Protein AF-A0A2M9T4B7-F1 (afdb_monomer)

Mean predicted aligned error: 17.15 Å

Structure (mmCIF, N/CA/C/O backbone):
data_AF-A0A2M9T4B7-F1
#
_entry.id   AF-A0A2M9T4B7-F1
#
loop_
_atom_site.group_PDB
_atom_site.id
_atom_site.type_symbol
_atom_site.label_atom_id
_atom_site.label_alt_id
_atom_site.label_comp_id
_atom_site.label_asym_id
_atom_site.label_entity_id
_atom_site.label_seq_id
_atom_site.pdbx_PDB_ins_code
_atom_site.Cartn_x
_atom_site.Cartn_y
_atom_site.Cartn_z
_atom_site.occupancy
_atom_site.B_iso_or_equiv
_atom_site.auth_seq_id
_atom_site.auth_comp_id
_atom_site.auth_asym_id
_atom_site.auth_atom_id
_atom_site.pdbx_PDB_model_num
ATOM 1 N N . MET A 1 1 ? 31.496 -36.437 19.139 1.00 42.75 1 MET A N 1
ATOM 2 C CA . MET A 1 1 ? 32.461 -36.509 20.258 1.00 42.75 1 MET A CA 1
ATOM 3 C C . MET A 1 1 ? 33.735 -35.813 19.810 1.00 42.75 1 MET A C 1
ATOM 5 O O . MET A 1 1 ? 34.271 -36.251 18.812 1.00 42.75 1 MET A O 1
ATOM 9 N N . GLY A 1 2 ? 34.291 -34.753 20.374 1.00 41.69 2 GLY A N 1
ATOM 10 C CA . GLY A 1 2 ? 34.028 -33.867 21.505 1.00 41.69 2 GLY A CA 1
ATOM 11 C C . GLY A 1 2 ? 35.284 -32.980 21.566 1.00 41.69 2 GLY A C 1
ATOM 12 O O . GLY A 1 2 ? 36.385 -33.509 21.431 1.00 41.69 2 GLY A O 1
ATOM 13 N N . CYS A 1 3 ? 35.155 -31.656 21.658 1.00 40.53 3 CYS A N 1
ATOM 14 C CA . CYS A 1 3 ? 36.323 -30.777 21.751 1.00 40.53 3 CYS A CA 1
ATOM 15 C C . CYS A 1 3 ? 36.899 -30.864 23.168 1.00 40.53 3 CYS A C 1
ATOM 17 O O . CYS A 1 3 ? 36.216 -30.508 24.126 1.00 40.53 3 CYS A O 1
ATOM 19 N N . PHE A 1 4 ? 38.144 -31.322 23.299 1.00 41.19 4 PHE A N 1
ATOM 20 C CA . PHE A 1 4 ? 38.907 -31.177 24.535 1.00 41.19 4 PHE A CA 1
ATOM 21 C C . PHE A 1 4 ? 39.581 -29.804 24.546 1.00 41.19 4 PHE A C 1
ATOM 23 O O . PHE A 1 4 ? 40.392 -29.499 23.675 1.00 41.19 4 PHE A O 1
ATOM 30 N N . PHE A 1 5 ? 39.248 -28.986 25.543 1.00 43.19 5 PHE A N 1
ATOM 31 C CA . PHE A 1 5 ? 40.040 -27.823 25.927 1.00 43.19 5 PHE A CA 1
ATOM 32 C C . PHE A 1 5 ? 41.025 -28.268 27.008 1.00 43.19 5 PHE A C 1
ATOM 34 O O . PHE A 1 5 ? 40.597 -28.672 28.087 1.00 43.19 5 PHE A O 1
ATOM 41 N N . TYR A 1 6 ? 42.325 -28.158 26.742 1.00 36.09 6 TYR A N 1
ATOM 42 C CA . TYR A 1 6 ? 43.322 -28.093 27.809 1.00 36.09 6 TYR A CA 1
ATOM 43 C C . TYR A 1 6 ? 43.981 -26.711 27.800 1.00 36.09 6 TYR A C 1
ATOM 45 O O . TYR A 1 6 ? 44.382 -26.241 26.734 1.00 36.09 6 TYR A O 1
ATOM 53 N N . PRO A 1 7 ? 44.079 -26.043 28.962 1.00 45.78 7 PRO A N 1
ATOM 54 C CA . PRO A 1 7 ? 44.714 -24.744 29.069 1.00 45.78 7 PRO A CA 1
ATOM 55 C C . PRO A 1 7 ? 46.228 -24.943 29.126 1.00 45.78 7 PRO A C 1
ATOM 57 O O . PRO 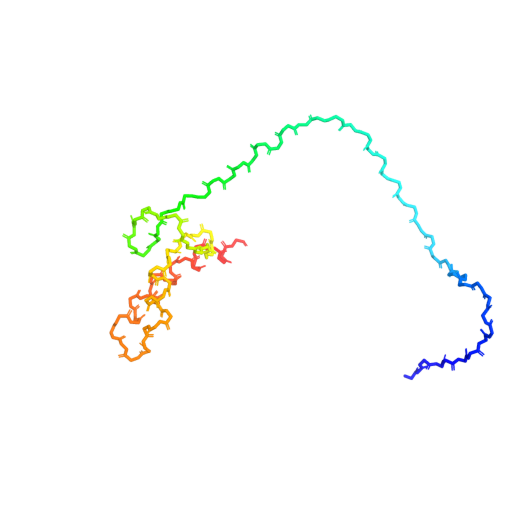A 1 7 ? 46.743 -25.594 30.033 1.00 45.78 7 PRO A O 1
ATOM 60 N N . LEU A 1 8 ? 46.949 -24.359 28.175 1.00 45.59 8 LEU A N 1
ATOM 61 C CA . LEU A 1 8 ? 48.387 -24.157 28.287 1.00 45.59 8 LEU A CA 1
ATOM 62 C C . LEU A 1 8 ? 48.662 -22.654 28.243 1.00 45.59 8 LEU A C 1
ATOM 64 O O . LEU A 1 8 ? 48.348 -21.965 27.278 1.00 45.59 8 LEU A O 1
ATOM 68 N N . SER A 1 9 ? 49.152 -22.193 29.394 1.00 40.94 9 SER A N 1
ATOM 69 C CA . SER A 1 9 ? 49.853 -20.949 29.715 1.00 40.94 9 SER A CA 1
ATOM 70 C C . SER A 1 9 ? 50.139 -19.992 28.551 1.00 40.94 9 SER A C 1
ATOM 72 O O . SER A 1 9 ? 50.830 -20.336 27.597 1.00 40.94 9 SER A O 1
ATOM 74 N N . SER A 1 10 ? 49.645 -18.763 28.717 1.00 52.50 10 SER A N 1
ATOM 75 C CA . SER A 1 10 ? 49.639 -17.627 27.794 1.00 52.50 10 SER A CA 1
ATOM 76 C C . SER A 1 10 ? 50.979 -17.290 27.128 1.00 52.50 10 SER A C 1
ATOM 78 O O . SER A 1 10 ? 51.699 -16.399 27.574 1.00 52.50 10 SER A O 1
ATOM 80 N N . THR A 1 11 ? 51.258 -17.918 25.992 1.00 39.22 11 THR A N 1
ATOM 81 C CA . THR A 1 11 ? 52.215 -17.442 24.984 1.00 39.22 11 THR A CA 1
ATOM 82 C C . THR A 1 11 ? 51.665 -17.745 23.594 1.00 39.22 11 THR A C 1
ATOM 84 O O . THR A 1 11 ? 51.308 -18.885 23.334 1.00 39.22 11 THR A O 1
ATOM 87 N N . SER A 1 12 ? 51.609 -16.711 22.745 1.00 40.50 12 SER A N 1
ATOM 88 C CA . SER A 1 12 ? 51.370 -16.717 21.290 1.00 40.50 12 SER A CA 1
ATOM 89 C C . SER A 1 12 ? 50.239 -17.592 20.733 1.00 40.50 12 SER A C 1
ATOM 91 O O . SER A 1 12 ? 50.316 -18.813 20.683 1.00 40.50 12 SER A O 1
ATOM 93 N N . ILE A 1 13 ? 49.223 -16.944 20.156 1.00 44.78 13 ILE A N 1
ATOM 94 C CA . ILE A 1 13 ? 48.289 -17.605 19.238 1.00 44.78 13 ILE A CA 1
ATOM 95 C C . ILE A 1 13 ? 49.000 -17.755 17.884 1.00 44.78 13 ILE A C 1
ATOM 97 O O . ILE A 1 13 ? 48.923 -16.873 17.031 1.00 44.78 13 ILE A O 1
ATOM 101 N N . GLU A 1 14 ? 49.713 -18.861 17.690 1.00 42.19 14 GLU A N 1
ATOM 102 C CA . GLU A 1 14 ? 50.143 -19.305 16.362 1.00 42.19 14 GLU A CA 1
ATOM 103 C C . GLU A 1 14 ? 49.018 -20.133 15.720 1.00 42.19 14 GLU A C 1
ATOM 105 O O . GLU A 1 14 ? 48.790 -21.293 16.059 1.00 42.19 14 GLU A O 1
ATOM 110 N N . CYS A 1 15 ? 48.289 -19.533 14.776 1.00 40.25 15 CYS A N 1
ATOM 111 C CA . CYS A 1 15 ? 47.417 -20.274 13.865 1.00 40.25 15 CYS A CA 1
ATOM 112 C C . CYS A 1 15 ? 48.275 -20.948 12.783 1.00 40.25 15 CYS A C 1
ATOM 114 O O . CYS A 1 15 ? 48.713 -20.296 11.834 1.00 40.25 15 CYS A O 1
ATOM 116 N N . TYR A 1 16 ? 48.491 -22.260 12.897 1.00 46.25 16 TYR A N 1
ATOM 117 C CA . TYR A 1 16 ? 49.150 -23.055 11.859 1.00 46.25 16 TYR A CA 1
ATOM 118 C C . TYR A 1 16 ? 48.169 -23.461 10.735 1.00 46.25 16 TYR A C 1
ATOM 120 O O . TYR A 1 16 ? 47.432 -24.435 10.840 1.00 46.25 16 TYR A O 1
ATOM 128 N N . GLN A 1 17 ? 48.220 -22.643 9.674 1.00 48.00 17 GLN A N 1
ATOM 129 C CA . GLN A 1 17 ? 48.119 -22.879 8.217 1.00 48.00 17 GLN A CA 1
ATOM 130 C C . GLN A 1 17 ? 46.928 -23.616 7.558 1.00 48.00 17 GLN A C 1
ATOM 132 O O . GLN A 1 17 ? 46.663 -24.788 7.797 1.00 48.00 17 GLN A O 1
ATOM 137 N N . CYS A 1 18 ? 46.412 -23.004 6.478 1.00 46.28 18 CYS A N 1
ATOM 138 C CA . CYS A 1 18 ? 46.233 -23.700 5.193 1.00 46.28 18 CYS A CA 1
ATOM 139 C C . CYS A 1 18 ? 46.382 -22.709 4.022 1.00 46.28 18 CYS A C 1
ATOM 141 O O . CYS A 1 18 ? 45.600 -21.772 3.879 1.00 46.28 18 CYS A O 1
ATOM 143 N N . GLY A 1 19 ? 47.423 -22.886 3.205 1.00 49.38 19 GLY A N 1
ATOM 144 C CA . GLY A 1 19 ? 47.709 -22.028 2.060 1.00 49.38 19 GLY A CA 1
ATOM 145 C C . GLY A 1 19 ? 46.768 -22.253 0.874 1.00 49.38 19 GLY A C 1
ATOM 146 O O . GLY A 1 19 ? 46.510 -23.393 0.491 1.00 49.38 19 GLY A O 1
ATOM 147 N N . LYS A 1 20 ? 46.336 -21.154 0.241 1.00 43.16 20 LYS A N 1
ATOM 148 C CA . LYS A 1 20 ? 46.277 -20.998 -1.224 1.00 43.16 20 LYS A CA 1
ATOM 149 C C . LYS A 1 20 ? 46.028 -19.538 -1.611 1.00 43.16 20 LYS A C 1
ATOM 151 O O . LYS A 1 20 ? 45.092 -18.890 -1.166 1.00 43.16 20 LYS A O 1
ATOM 156 N N . HIS A 1 21 ? 46.932 -19.081 -2.461 1.00 39.22 21 HIS A N 1
ATOM 157 C CA . HIS A 1 21 ? 47.118 -17.762 -3.040 1.00 39.22 21 HIS A CA 1
ATOM 158 C C . HIS A 1 21 ? 45.933 -17.305 -3.908 1.00 39.22 21 HIS A C 1
ATOM 160 O O . HIS A 1 21 ? 45.502 -18.050 -4.793 1.00 39.22 21 HIS A O 1
ATOM 166 N N . ARG A 1 22 ? 45.482 -16.058 -3.734 1.00 34.06 22 ARG A N 1
ATOM 167 C CA . ARG A 1 22 ? 45.101 -15.193 -4.861 1.00 34.06 22 ARG A CA 1
ATOM 168 C C . ARG A 1 22 ? 45.139 -13.717 -4.450 1.00 34.06 22 ARG A C 1
ATOM 170 O O . ARG A 1 22 ? 44.232 -13.222 -3.793 1.00 34.06 22 ARG A O 1
ATOM 177 N N . GLU A 1 23 ? 46.226 -13.079 -4.862 1.00 34.78 23 GLU A N 1
ATOM 178 C CA . GLU A 1 23 ? 46.424 -11.640 -5.034 1.00 34.78 23 GLU A CA 1
ATOM 179 C C . GLU A 1 23 ? 45.296 -11.033 -5.894 1.00 34.78 23 GLU A C 1
ATOM 181 O O . GLU A 1 23 ? 44.930 -11.604 -6.928 1.00 34.78 23 GLU A O 1
ATOM 186 N N . TRP A 1 24 ? 44.769 -9.873 -5.507 1.00 43.94 24 TRP A N 1
ATOM 187 C CA . TRP A 1 24 ? 44.134 -8.952 -6.453 1.00 43.94 24 TRP A CA 1
ATOM 188 C C . TRP A 1 24 ? 44.489 -7.525 -6.037 1.00 43.94 24 TRP A C 1
ATOM 190 O O . TRP A 1 24 ? 43.833 -6.927 -5.186 1.00 43.94 24 TRP A O 1
ATOM 200 N N . GLU A 1 25 ? 45.569 -7.001 -6.610 1.00 44.31 25 GLU A N 1
ATOM 201 C CA . GLU A 1 25 ? 45.866 -5.572 -6.594 1.00 44.31 25 GLU A CA 1
ATOM 202 C C . GLU A 1 25 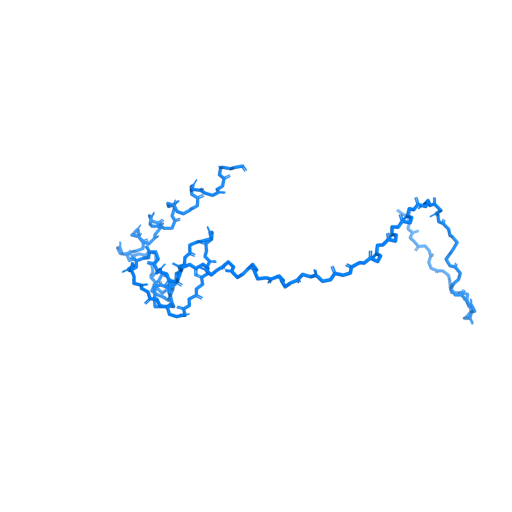? 44.979 -4.878 -7.630 1.00 44.31 25 GLU A C 1
ATOM 204 O O . GLU A 1 25 ? 45.020 -5.231 -8.807 1.00 44.31 25 GLU A O 1
ATOM 209 N N . VAL A 1 26 ? 44.211 -3.866 -7.216 1.00 48.50 26 VAL A N 1
ATOM 210 C CA . VAL A 1 26 ? 43.728 -2.822 -8.130 1.00 48.50 26 VAL A CA 1
ATOM 211 C C . VAL A 1 26 ? 43.870 -1.460 -7.455 1.00 48.50 26 VAL A C 1
ATOM 213 O O . VAL A 1 26 ? 43.043 -1.045 -6.644 1.00 48.50 26 VAL A O 1
ATOM 216 N N . GLU A 1 27 ? 44.932 -0.749 -7.834 1.00 47.88 27 GLU A N 1
ATOM 217 C CA . GLU A 1 27 ? 44.899 0.708 -7.974 1.00 47.88 27 GLU A CA 1
ATOM 218 C C . GLU A 1 27 ? 43.908 1.076 -9.084 1.00 47.88 27 GLU A C 1
ATOM 220 O O . GLU A 1 27 ? 43.928 0.413 -10.121 1.00 47.88 27 GLU A O 1
ATOM 225 N N . SER A 1 28 ? 43.103 2.140 -8.906 1.00 46.78 28 SER A N 1
ATOM 226 C CA . SER A 1 28 ? 42.762 3.132 -9.957 1.00 46.78 28 SER A CA 1
ATOM 227 C C . SER A 1 28 ? 41.535 4.012 -9.637 1.00 46.78 28 SER A C 1
ATOM 229 O O . SER A 1 28 ? 40.420 3.525 -9.493 1.00 46.78 28 SER A O 1
ATOM 231 N N . VAL A 1 29 ? 41.771 5.331 -9.609 1.00 54.22 29 VAL A N 1
ATOM 232 C CA . VAL A 1 29 ? 40.971 6.455 -10.158 1.00 54.22 29 VAL A CA 1
ATOM 233 C C . VAL A 1 29 ? 39.432 6.368 -10.286 1.00 54.22 29 VAL A C 1
ATOM 235 O O . VAL A 1 29 ? 38.879 5.676 -11.129 1.00 54.22 29 VAL A O 1
ATOM 238 N N . GLY A 1 30 ? 38.770 7.281 -9.561 1.00 54.56 30 GLY A N 1
ATOM 239 C CA . GLY A 1 30 ? 37.802 8.257 -10.090 1.00 54.56 30 GLY A CA 1
ATOM 240 C C . GLY A 1 30 ? 36.591 7.778 -10.902 1.00 54.56 30 GLY A C 1
ATOM 241 O O . GLY A 1 30 ? 36.656 7.683 -12.121 1.00 54.56 30 GLY A O 1
ATOM 242 N N . ALA A 1 31 ? 35.423 7.716 -10.254 1.00 56.25 31 ALA A N 1
ATOM 243 C CA . ALA A 1 31 ? 34.131 7.953 -10.906 1.00 56.25 31 ALA A CA 1
ATOM 244 C C . ALA A 1 31 ? 33.116 8.514 -9.889 1.00 56.25 31 ALA A C 1
ATOM 246 O O . ALA A 1 31 ? 33.011 7.976 -8.783 1.00 56.25 31 ALA A O 1
ATOM 247 N N . PRO A 1 32 ? 32.328 9.560 -10.212 1.00 51.28 32 PRO A N 1
ATOM 248 C CA . PRO A 1 32 ? 31.181 9.905 -9.394 1.00 51.28 32 PRO A CA 1
ATOM 249 C C . PRO A 1 32 ? 30.127 8.822 -9.629 1.00 51.28 32 PRO A C 1
ATOM 251 O O . PRO A 1 32 ? 29.517 8.746 -10.694 1.00 51.28 32 PRO A O 1
ATOM 254 N N . VAL A 1 33 ? 29.901 7.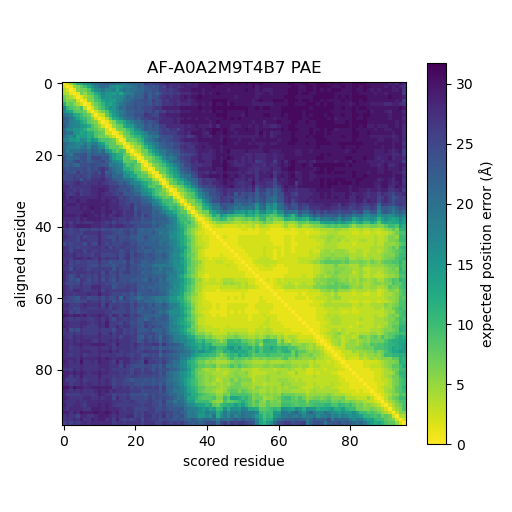970 -8.631 1.00 58.38 33 VAL A N 1
ATOM 255 C CA . VAL A 1 33 ? 28.761 7.047 -8.601 1.00 58.38 33 VAL A CA 1
ATOM 256 C C . VAL A 1 33 ? 27.455 7.842 -8.466 1.00 58.38 33 VAL A C 1
ATOM 258 O O . VAL A 1 33 ? 26.801 7.854 -7.426 1.00 58.38 33 VAL A O 1
ATOM 261 N N . ILE A 1 34 ? 27.040 8.534 -9.528 1.00 63.22 34 ILE A N 1
ATOM 262 C CA . ILE A 1 34 ? 25.691 9.098 -9.652 1.00 63.22 34 ILE A CA 1
ATOM 263 C C . ILE A 1 34 ? 24.810 8.012 -10.262 1.00 63.22 34 ILE A C 1
ATOM 265 O O . ILE A 1 34 ? 24.348 8.082 -11.393 1.00 63.22 34 ILE A O 1
ATOM 269 N N . GLY A 1 35 ? 24.580 6.977 -9.463 1.00 56.78 35 GLY A N 1
ATOM 270 C CA . GLY A 1 35 ? 23.498 6.024 -9.651 1.00 56.78 35 GLY A CA 1
ATOM 271 C C . GLY A 1 35 ? 22.393 6.309 -8.643 1.00 56.78 35 GLY A C 1
ATOM 272 O O . GLY A 1 35 ? 22.025 5.426 -7.873 1.00 56.78 35 GLY A O 1
ATOM 273 N N . LYS A 1 36 ? 21.880 7.548 -8.574 1.00 55.66 36 LYS A N 1
ATOM 274 C CA . LYS A 1 36 ? 20.668 7.822 -7.785 1.00 55.66 36 LYS A CA 1
ATOM 275 C C . LYS A 1 36 ? 19.491 7.175 -8.510 1.00 55.66 36 LYS A C 1
ATOM 277 O O . LYS A 1 36 ? 18.816 7.820 -9.303 1.00 55.66 36 LYS A O 1
ATOM 282 N N . ASN A 1 37 ? 19.246 5.900 -8.227 1.00 60.12 37 ASN A N 1
ATOM 283 C CA . ASN A 1 37 ? 18.019 5.210 -8.599 1.00 60.12 37 ASN A CA 1
ATOM 284 C C . ASN A 1 37 ? 16.879 5.816 -7.759 1.00 60.12 37 ASN A C 1
ATOM 286 O O . ASN A 1 37 ? 16.519 5.303 -6.695 1.00 60.12 37 ASN A O 1
ATOM 290 N N . ARG A 1 38 ? 16.411 7.007 -8.158 1.00 63.56 38 ARG A N 1
ATOM 291 C CA . ARG A 1 38 ? 15.334 7.734 -7.483 1.00 63.56 38 ARG A CA 1
ATOM 292 C C . ARG A 1 38 ? 14.038 6.998 -7.794 1.00 63.56 38 ARG A C 1
ATOM 294 O O . ARG A 1 38 ? 13.329 7.364 -8.722 1.00 63.56 38 ARG A O 1
ATOM 301 N N . ARG A 1 39 ? 13.764 5.939 -7.029 1.00 74.00 39 ARG A N 1
ATOM 302 C CA . ARG A 1 39 ? 12.495 5.215 -7.111 1.00 74.00 39 ARG A CA 1
ATOM 303 C C . ARG A 1 39 ? 11.365 6.221 -6.917 1.00 74.00 39 ARG A C 1
ATOM 305 O O . ARG A 1 39 ? 11.390 6.997 -5.957 1.00 74.00 39 ARG A O 1
ATOM 312 N N . GLU A 1 40 ? 10.424 6.228 -7.850 1.00 82.00 40 GLU A N 1
ATOM 313 C CA . GLU A 1 40 ? 9.265 7.111 -7.819 1.00 82.00 40 GLU A CA 1
ATOM 314 C C . GLU A 1 40 ? 8.494 6.883 -6.517 1.00 82.00 40 GLU A C 1
ATOM 316 O O . GLU A 1 40 ? 8.200 5.746 -6.140 1.00 82.00 40 GLU A O 1
ATOM 321 N N . LYS A 1 41 ? 8.204 7.965 -5.790 1.00 91.00 41 LYS A N 1
ATOM 322 C CA . LYS A 1 41 ? 7.468 7.897 -4.522 1.00 91.00 41 LYS A CA 1
ATOM 323 C C . LYS A 1 41 ? 5.965 8.073 -4.745 1.00 91.00 41 LYS A C 1
ATOM 325 O O . LYS A 1 41 ? 5.310 8.872 -4.078 1.00 91.00 41 LYS A O 1
ATOM 330 N N . VAL A 1 42 ? 5.431 7.328 -5.708 1.00 94.44 42 VAL A N 1
ATOM 331 C CA . VAL A 1 42 ? 3.996 7.275 -6.002 1.00 94.44 42 VAL A CA 1
ATOM 332 C C . VAL A 1 42 ? 3.407 6.079 -5.272 1.00 94.44 42 VAL A C 1
ATOM 334 O O . VAL A 1 42 ? 3.856 4.946 -5.450 1.00 94.44 42 VAL A O 1
ATOM 337 N N . CYS A 1 43 ? 2.445 6.324 -4.385 1.00 93.44 43 CYS A N 1
ATOM 338 C CA . CYS A 1 43 ? 1.836 5.267 -3.588 1.00 93.44 43 CYS A CA 1
ATOM 339 C C . CYS A 1 43 ? 1.026 4.334 -4.485 1.00 93.44 43 CYS A C 1
ATOM 341 O O . CYS A 1 43 ? 0.112 4.769 -5.166 1.00 93.44 43 CYS A O 1
ATOM 343 N N . LEU A 1 44 ? 1.271 3.034 -4.423 1.00 91.25 44 LEU A N 1
ATOM 344 C CA . LEU A 1 44 ? 0.536 2.049 -5.220 1.00 91.25 44 LEU A CA 1
ATOM 345 C C . LEU A 1 44 ? -0.966 1.930 -4.870 1.00 91.25 44 LEU A C 1
ATOM 347 O O . LEU A 1 44 ? -1.739 1.329 -5.623 1.00 91.25 44 LEU A O 1
ATOM 351 N N . VAL A 1 45 ? -1.363 2.376 -3.667 1.00 90.38 45 VAL A N 1
ATOM 352 C CA . VAL A 1 45 ? -2.728 2.184 -3.141 1.00 90.38 45 VAL A CA 1
ATOM 353 C C . VAL A 1 45 ? -3.591 3.363 -3.544 1.00 90.38 45 VAL A C 1
ATOM 355 O O . VAL A 1 45 ? -4.607 3.165 -4.200 1.00 90.38 45 VAL A O 1
ATOM 358 N N . CYS A 1 46 ? -3.178 4.568 -3.144 1.00 93.06 46 CYS A N 1
ATOM 359 C CA . CYS A 1 46 ? -3.911 5.801 -3.413 1.00 93.06 46 CYS A CA 1
ATOM 360 C C . CYS A 1 46 ? -3.432 6.541 -4.666 1.00 93.06 46 CYS A C 1
ATOM 362 O O . CYS A 1 46 ? -4.032 7.549 -5.014 1.00 93.06 46 CYS A O 1
ATOM 364 N N . GLU A 1 47 ? -2.362 6.071 -5.317 1.00 93.00 47 GLU A N 1
ATOM 365 C CA . GLU A 1 47 ? -1.826 6.617 -6.578 1.00 93.00 47 GLU A CA 1
ATOM 366 C C . GLU A 1 47 ? -1.379 8.087 -6.468 1.00 93.00 47 GLU A C 1
ATOM 368 O O . GLU A 1 47 ? -1.278 8.808 -7.453 1.00 93.00 47 GLU A O 1
ATOM 373 N N . GLN A 1 48 ? -1.049 8.527 -5.248 1.00 95.06 48 GLN A N 1
ATOM 374 C CA . GLN A 1 48 ? -0.559 9.876 -4.953 1.00 95.06 48 GLN A CA 1
ATOM 375 C C . GLN A 1 48 ? 0.949 9.891 -4.698 1.00 95.06 48 GLN A C 1
ATOM 377 O O . GLN A 1 48 ? 1.487 8.997 -4.035 1.00 95.06 48 GLN A O 1
ATOM 382 N N . GLU A 1 49 ? 1.619 10.955 -5.140 1.00 94.88 49 GLU A N 1
ATOM 383 C CA . GLU A 1 49 ? 2.990 11.263 -4.729 1.00 94.88 49 GLU A CA 1
ATOM 384 C C . GLU A 1 49 ? 3.044 11.595 -3.235 1.00 94.88 49 GLU A C 1
ATOM 386 O O . GLU A 1 49 ? 2.279 12.423 -2.733 1.00 94.88 49 GLU A O 1
ATOM 391 N N . LYS A 1 50 ? 3.940 10.931 -2.498 1.00 96.00 50 LYS A N 1
ATOM 392 C CA . LYS A 1 50 ? 4.150 11.179 -1.064 1.00 96.00 50 LYS A CA 1
ATOM 393 C C . LYS A 1 50 ? 5.628 11.111 -0.726 1.00 96.00 50 LYS A C 1
ATOM 395 O O . LYS A 1 50 ? 6.381 10.321 -1.277 1.00 96.00 50 LYS A O 1
ATOM 400 N N . GLU A 1 51 ? 6.063 11.890 0.255 1.00 92.00 51 GLU A N 1
ATOM 401 C CA . GLU A 1 51 ? 7.480 11.910 0.632 1.00 92.00 51 GLU A CA 1
ATOM 402 C C . GLU A 1 51 ? 7.888 10.741 1.536 1.00 92.00 51 GLU A C 1
ATOM 404 O O . GLU A 1 51 ? 9.046 10.305 1.503 1.00 92.00 51 GLU A O 1
ATOM 409 N N . LYS A 1 52 ? 6.940 10.248 2.342 1.00 94.44 52 LYS A N 1
ATOM 410 C CA . LYS A 1 52 ? 7.154 9.274 3.419 1.00 94.44 52 LYS A CA 1
ATOM 411 C C . LYS A 1 52 ? 6.367 7.992 3.170 1.00 94.44 52 LYS A C 1
ATOM 413 O O . LYS A 1 52 ? 5.194 8.029 2.797 1.00 94.44 52 LYS A O 1
ATOM 418 N N . GLY A 1 53 ? 7.016 6.862 3.416 1.00 94.31 53 GLY A N 1
ATOM 419 C CA . GLY A 1 53 ? 6.455 5.540 3.178 1.00 94.31 53 GLY A CA 1
ATOM 420 C C . GLY A 1 53 ? 7.528 4.459 3.164 1.00 94.31 53 GLY A C 1
ATOM 421 O O . GLY A 1 53 ? 8.688 4.723 3.487 1.00 94.31 53 GLY A O 1
ATOM 422 N N . ILE A 1 54 ? 7.136 3.256 2.758 1.00 92.69 54 ILE A N 1
ATOM 423 C CA . ILE A 1 54 ? 8.014 2.091 2.620 1.00 92.69 54 ILE A CA 1
ATOM 424 C C . ILE A 1 54 ? 8.031 1.602 1.170 1.00 92.69 54 ILE A C 1
ATOM 426 O O . ILE A 1 54 ? 7.071 1.799 0.427 1.00 92.69 54 ILE A O 1
ATOM 430 N N . PHE A 1 55 ? 9.119 0.945 0.766 1.00 90.19 55 PHE A N 1
ATOM 431 C CA . PHE A 1 55 ? 9.182 0.244 -0.515 1.00 90.19 55 PHE A CA 1
ATOM 432 C C . PHE A 1 55 ? 8.987 -1.257 -0.297 1.00 90.19 55 PHE A C 1
ATOM 434 O O . PHE A 1 55 ? 9.818 -1.892 0.348 1.00 90.19 55 PHE A O 1
ATOM 441 N N . LEU A 1 56 ? 7.934 -1.829 -0.881 1.00 85.56 56 LEU A N 1
ATOM 442 C CA . LEU A 1 56 ? 7.623 -3.257 -0.834 1.00 85.56 56 LEU A CA 1
ATOM 443 C C . LEU A 1 56 ? 7.692 -3.840 -2.248 1.00 85.56 56 LEU A C 1
ATOM 445 O O . LEU A 1 56 ? 7.047 -3.338 -3.164 1.00 85.56 56 LEU A O 1
ATOM 449 N N . PHE A 1 57 ? 8.526 -4.864 -2.455 1.00 86.69 57 PHE A N 1
ATOM 450 C CA . PHE A 1 57 ? 8.783 -5.457 -3.778 1.00 86.69 57 PHE A CA 1
ATOM 451 C C . PHE A 1 57 ? 9.110 -4.423 -4.875 1.00 86.69 57 PHE A C 1
ATOM 453 O O . PHE A 1 57 ? 8.874 -4.642 -6.053 1.00 86.69 57 PHE A O 1
ATOM 460 N N . GLY A 1 58 ? 9.748 -3.302 -4.533 1.00 84.88 58 GLY A N 1
ATOM 461 C CA . GLY A 1 58 ? 10.081 -2.239 -5.495 1.00 84.88 58 GLY A CA 1
ATOM 462 C C . GLY A 1 58 ? 8.943 -1.262 -5.808 1.00 84.88 58 GLY A C 1
ATOM 463 O O . GLY A 1 58 ? 9.193 -0.296 -6.516 1.00 84.88 58 GLY A O 1
ATOM 464 N N . HIS A 1 59 ? 7.757 -1.452 -5.233 1.00 88.38 59 HIS A N 1
ATOM 465 C CA . HIS A 1 59 ? 6.659 -0.487 -5.263 1.00 88.38 59 HIS A CA 1
ATOM 466 C C . HIS A 1 59 ? 6.666 0.366 -3.996 1.00 88.38 59 HIS A C 1
ATOM 468 O O . HIS A 1 59 ? 7.108 -0.094 -2.944 1.00 88.38 59 HIS A O 1
ATOM 474 N N . PHE A 1 60 ? 6.178 1.600 -4.079 1.00 93.25 60 PHE A N 1
ATOM 475 C CA . PHE A 1 60 ? 6.104 2.506 -2.937 1.00 93.25 60 PHE A CA 1
ATOM 476 C C . PHE A 1 60 ? 4.713 2.486 -2.292 1.00 93.25 60 PHE A C 1
ATOM 478 O O . PHE A 1 60 ? 3.692 2.506 -2.979 1.00 93.25 60 PHE A O 1
ATOM 485 N N . LEU A 1 61 ? 4.674 2.468 -0.962 1.00 93.81 61 LEU A N 1
ATOM 486 C CA . LEU A 1 61 ? 3.464 2.518 -0.147 1.00 93.81 61 LEU A CA 1
ATOM 487 C C . LEU A 1 61 ? 3.591 3.668 0.855 1.00 93.81 61 LEU A C 1
ATOM 489 O O . LEU A 1 61 ? 4.506 3.666 1.680 1.00 93.81 61 LEU A O 1
ATOM 493 N N . CYS A 1 62 ? 2.693 4.653 0.793 1.00 96.00 62 CYS A N 1
ATOM 494 C CA . CYS A 1 62 ? 2.744 5.789 1.712 1.00 96.00 62 CYS A CA 1
ATOM 495 C C . CYS A 1 62 ? 2.399 5.389 3.152 1.00 96.00 62 CYS A C 1
ATOM 497 O O . CYS A 1 62 ? 1.771 4.356 3.393 1.00 96.00 62 CYS A O 1
ATOM 499 N N . ILE A 1 63 ? 2.792 6.232 4.110 1.00 96.06 63 ILE A N 1
ATOM 500 C CA . ILE A 1 63 ? 2.573 5.971 5.539 1.00 96.06 63 ILE A CA 1
ATOM 501 C C . ILE A 1 63 ? 1.090 5.788 5.893 1.00 96.06 63 ILE A C 1
ATOM 503 O O . ILE A 1 63 ? 0.764 4.845 6.609 1.00 96.06 63 ILE A O 1
ATOM 507 N N . ASP A 1 64 ? 0.205 6.606 5.318 1.00 95.81 64 ASP A N 1
ATOM 508 C CA . ASP A 1 64 ? -1.235 6.560 5.596 1.00 95.81 64 ASP A CA 1
ATOM 509 C C . ASP A 1 64 ? -1.841 5.227 5.139 1.00 95.81 64 ASP A C 1
ATOM 511 O O . ASP A 1 64 ? -2.551 4.559 5.884 1.00 95.81 64 ASP A O 1
ATOM 515 N N . CYS A 1 65 ? -1.503 4.789 3.920 1.00 93.31 65 CYS A N 1
ATOM 516 C CA . CYS A 1 65 ? -1.986 3.519 3.378 1.00 93.31 65 CYS A CA 1
ATOM 517 C C . CYS A 1 65 ? -1.380 2.323 4.117 1.00 93.31 65 CYS A C 1
ATOM 519 O O . CYS A 1 65 ? -2.077 1.344 4.361 1.00 93.31 65 CYS A O 1
ATOM 521 N N . ASN A 1 66 ? -0.103 2.395 4.499 1.00 93.19 66 ASN A N 1
ATOM 522 C CA . ASN A 1 66 ? 0.522 1.365 5.323 1.00 93.19 66 ASN A CA 1
ATOM 523 C C . ASN A 1 66 ? -0.195 1.218 6.672 1.00 93.19 66 ASN A C 1
ATOM 525 O O . ASN A 1 66 ? -0.501 0.103 7.084 1.00 93.19 66 ASN A O 1
ATOM 529 N N . GLN A 1 67 ? -0.483 2.332 7.346 1.00 93.25 67 GLN A N 1
ATOM 530 C CA . GLN A 1 67 ? -1.213 2.320 8.613 1.00 93.25 67 GLN A CA 1
ATOM 531 C C . GLN A 1 67 ? -2.634 1.792 8.439 1.00 93.25 67 GLN A C 1
ATOM 533 O O . GLN A 1 67 ? -3.038 0.935 9.218 1.00 93.25 67 GLN A O 1
ATOM 538 N N . ALA A 1 68 ? -3.349 2.230 7.398 1.00 91.19 68 ALA A N 1
ATOM 539 C CA . ALA A 1 68 ? -4.685 1.729 7.093 1.00 91.19 68 ALA A CA 1
ATOM 540 C C . ALA A 1 68 ? -4.680 0.204 6.926 1.00 91.19 68 ALA A C 1
ATOM 542 O O . ALA A 1 68 ? -5.476 -0.475 7.562 1.00 91.19 68 ALA A O 1
ATOM 543 N N . ILE A 1 69 ? -3.730 -0.351 6.166 1.00 89.94 69 ILE A N 1
ATOM 544 C CA . ILE A 1 69 ? -3.600 -1.804 5.979 1.00 89.94 69 ILE A CA 1
ATOM 545 C C . ILE A 1 69 ? -3.344 -2.519 7.311 1.00 89.94 69 ILE A C 1
ATOM 547 O O . ILE A 1 69 ? -4.002 -3.512 7.598 1.00 89.94 69 ILE A O 1
ATOM 551 N N . VAL A 1 70 ? -2.409 -2.020 8.128 1.00 89.19 70 VAL A N 1
ATOM 552 C CA . VAL A 1 70 ? -2.047 -2.635 9.421 1.00 89.19 70 VAL A CA 1
ATOM 553 C C . VAL A 1 70 ? -3.195 -2.567 10.435 1.00 89.19 70 VAL A C 1
ATOM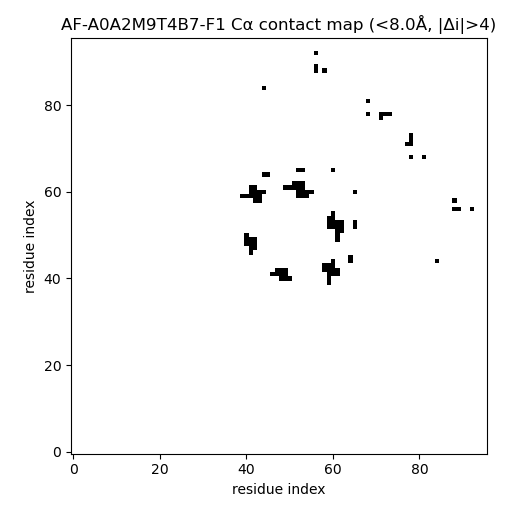 555 O O . VAL A 1 70 ? -3.331 -3.463 11.262 1.00 89.19 70 VAL A O 1
ATOM 558 N N . GLN A 1 71 ? -4.009 -1.514 10.382 1.00 90.06 71 GLN A N 1
ATOM 559 C CA . GLN A 1 71 ? -5.145 -1.307 11.283 1.00 90.06 71 GLN A CA 1
ATOM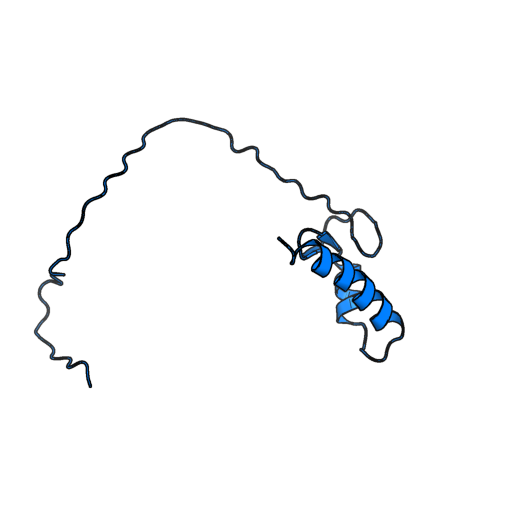 560 C C . GLN A 1 71 ? -6.441 -1.955 10.783 1.00 90.06 71 GLN A C 1
ATOM 562 O O . GLN A 1 71 ? -7.390 -2.078 11.555 1.00 90.06 71 GLN A O 1
ATOM 567 N N . THR A 1 72 ? -6.504 -2.359 9.512 1.00 88.69 72 THR A N 1
ATOM 568 C CA . THR A 1 72 ? -7.684 -3.025 8.956 1.00 88.69 72 THR A CA 1
ATOM 569 C C . THR A 1 72 ? -7.825 -4.397 9.603 1.00 88.69 72 THR A C 1
ATOM 571 O O . THR A 1 72 ? -6.962 -5.261 9.442 1.00 88.69 72 THR A O 1
ATOM 574 N N . ASN A 1 73 ? -8.920 -4.599 10.333 1.00 85.19 73 ASN A N 1
ATOM 575 C CA . ASN A 1 73 ? -9.231 -5.896 10.915 1.00 85.19 73 ASN A CA 1
ATOM 576 C C . ASN A 1 73 ? -9.548 -6.914 9.803 1.00 85.19 73 ASN A C 1
ATOM 578 O O . ASN A 1 73 ? -10.067 -6.547 8.751 1.00 85.19 73 ASN A O 1
ATOM 582 N N . THR A 1 74 ? -9.265 -8.197 10.020 1.00 82.50 74 THR A N 1
ATOM 583 C CA . THR A 1 74 ? -9.506 -9.254 9.021 1.00 82.50 74 THR A CA 1
ATOM 584 C C . THR A 1 74 ? -10.983 -9.441 8.684 1.00 82.50 74 THR A C 1
ATOM 586 O O . THR A 1 74 ? -11.302 -9.945 7.610 1.00 82.50 74 THR A O 1
ATOM 589 N N . ASP A 1 75 ? -11.868 -9.011 9.583 1.00 81.88 75 ASP A N 1
ATOM 590 C CA . ASP A 1 75 ? -13.322 -9.040 9.406 1.00 81.88 75 ASP A CA 1
ATOM 591 C C . ASP A 1 75 ? -13.856 -7.814 8.639 1.00 81.88 75 ASP A C 1
ATOM 593 O O . ASP A 1 75 ? -15.039 -7.753 8.305 1.00 81.88 75 ASP A O 1
ATOM 597 N N . ASP A 1 76 ? -13.004 -6.819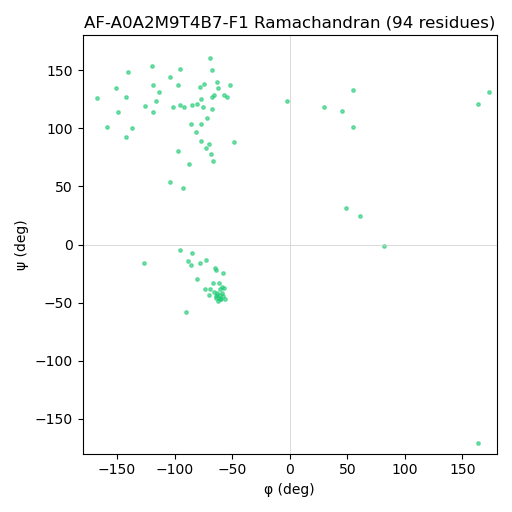 8.368 1.00 82.62 76 ASP A N 1
ATOM 598 C CA . ASP A 1 76 ? -13.400 -5.596 7.678 1.00 82.62 76 ASP A CA 1
ATOM 599 C C . ASP A 1 76 ? -13.526 -5.840 6.159 1.00 82.62 76 ASP A C 1
ATOM 601 O O . ASP A 1 76 ? -12.632 -6.436 5.545 1.00 82.62 76 ASP A O 1
ATOM 605 N N . PRO A 1 77 ? -14.592 -5.347 5.500 1.00 81.50 77 PRO A N 1
ATOM 606 C CA . PRO A 1 77 ? -14.773 -5.509 4.055 1.00 81.50 77 PRO A CA 1
ATOM 607 C C . PRO A 1 77 ? -13.617 -4.925 3.221 1.00 81.50 77 PRO A C 1
ATOM 609 O O . PRO A 1 77 ? -13.362 -5.391 2.106 1.00 81.50 77 PRO A O 1
ATOM 612 N N . ASN A 1 78 ? -12.872 -3.950 3.751 1.00 80.25 78 ASN A N 1
ATOM 613 C CA . ASN A 1 78 ? -11.716 -3.351 3.087 1.00 80.25 78 ASN A CA 1
ATOM 614 C C . ASN A 1 78 ? -10.458 -4.232 3.157 1.00 80.25 78 ASN A C 1
ATOM 616 O O . ASN A 1 78 ? -9.533 -4.037 2.363 1.00 80.25 78 ASN A O 1
ATOM 620 N N . TYR A 1 79 ? -10.411 -5.242 4.033 1.00 84.56 79 TYR A N 1
ATOM 621 C CA . TYR A 1 79 ? -9.278 -6.170 4.112 1.00 84.56 79 TYR A CA 1
ATOM 622 C C . TYR A 1 79 ? -9.048 -6.880 2.771 1.00 84.56 79 TYR A C 1
ATOM 624 O O . TYR A 1 79 ? -7.925 -6.939 2.257 1.00 84.56 79 TYR A O 1
ATOM 632 N N . ALA A 1 80 ? -10.134 -7.339 2.137 1.00 84.06 80 ALA A N 1
ATOM 633 C CA . ALA A 1 80 ? -10.086 -8.007 0.839 1.00 84.06 80 ALA A CA 1
ATOM 634 C C . ALA A 1 80 ? -9.498 -7.107 -0.263 1.00 84.06 80 ALA A C 1
ATOM 636 O O . ALA A 1 80 ? -8.721 -7.577 -1.101 1.00 84.06 80 ALA A O 1
ATOM 637 N N . PHE A 1 81 ? -9.818 -5.810 -0.237 1.00 86.44 81 PHE A N 1
ATOM 638 C CA . PHE A 1 81 ? -9.288 -4.828 -1.182 1.00 86.44 81 PHE A CA 1
ATOM 639 C C . PHE A 1 81 ? -7.762 -4.701 -1.068 1.00 86.44 81 PHE A C 1
ATOM 641 O O . PHE A 1 81 ? -7.046 -4.802 -2.073 1.00 86.44 81 PHE A O 1
ATOM 648 N N . TYR A 1 82 ? -7.244 -4.556 0.153 1.00 84.88 82 TYR A N 1
ATOM 649 C CA . TYR A 1 82 ? -5.805 -4.426 0.380 1.00 84.88 82 TYR A CA 1
ATOM 650 C C . TYR A 1 82 ? -5.034 -5.699 0.016 1.00 84.88 82 TYR A C 1
ATOM 652 O O . TYR A 1 82 ? -3.989 -5.620 -0.637 1.00 84.88 82 TYR A O 1
ATOM 660 N N . VAL A 1 83 ? -5.576 -6.877 0.342 1.00 85.75 83 VAL A N 1
ATOM 661 C CA . VAL A 1 83 ? -4.980 -8.167 -0.041 1.00 85.75 83 VAL A CA 1
ATOM 662 C C . VAL A 1 83 ? -4.892 -8.306 -1.563 1.00 85.75 83 VAL A C 1
ATOM 664 O O . VAL A 1 83 ? -3.855 -8.727 -2.083 1.00 85.75 83 VAL A O 1
ATOM 667 N N . GLN A 1 84 ? -5.939 -7.928 -2.303 1.00 85.19 84 GLN A N 1
ATOM 668 C CA . GLN A 1 84 ? -5.915 -7.983 -3.768 1.00 85.19 84 GLN A CA 1
ATOM 669 C C . GLN A 1 84 ? -4.860 -7.051 -4.374 1.00 85.19 84 GLN A C 1
ATOM 671 O O . GLN A 1 84 ? -4.139 -7.466 -5.286 1.00 85.19 84 GLN A O 1
ATOM 676 N N . LYS A 1 85 ? -4.736 -5.815 -3.873 1.00 82.75 85 LYS A N 1
ATOM 677 C CA . LYS A 1 85 ? -3.691 -4.879 -4.323 1.00 82.75 85 LYS A CA 1
ATOM 678 C C . LYS A 1 85 ? -2.291 -5.446 -4.042 1.00 82.75 85 LYS A C 1
ATOM 680 O O . LYS A 1 85 ? -1.472 -5.466 -4.958 1.00 82.75 85 LYS A O 1
ATOM 685 N N . LEU A 1 86 ? -2.033 -5.980 -2.842 1.00 83.62 86 LEU A N 1
ATOM 686 C CA . LEU A 1 86 ? -0.736 -6.570 -2.459 1.00 83.62 86 LEU A CA 1
ATOM 687 C C . LEU A 1 86 ? -0.363 -7.807 -3.289 1.00 83.62 86 LEU A C 1
ATOM 689 O O . LEU A 1 86 ? 0.777 -7.920 -3.741 1.00 83.62 86 LEU A O 1
ATOM 693 N N . ARG A 1 87 ? -1.317 -8.704 -3.571 1.00 83.19 87 ARG A N 1
ATOM 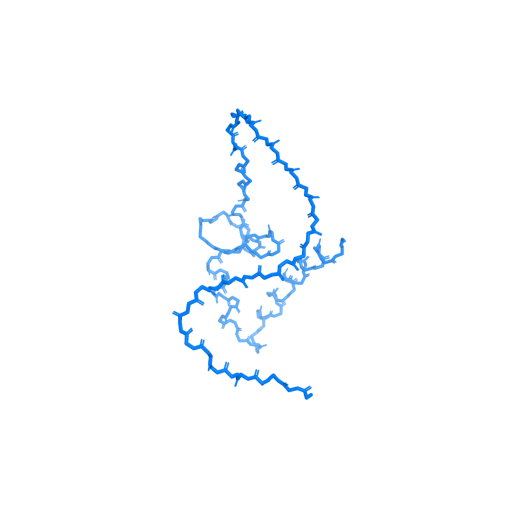694 C CA . ARG A 1 87 ? -1.079 -9.905 -4.399 1.00 83.19 87 ARG A CA 1
ATOM 695 C C . ARG A 1 87 ? -0.548 -9.575 -5.794 1.00 83.19 87 ARG A C 1
ATOM 697 O O . ARG A 1 87 ? 0.324 -10.287 -6.289 1.00 83.19 87 ARG A O 1
ATOM 704 N N . LYS A 1 88 ? -1.027 -8.487 -6.408 1.00 77.94 88 LYS A N 1
ATOM 705 C CA . LYS A 1 88 ? -0.572 -8.054 -7.740 1.00 77.94 88 LYS A CA 1
ATOM 706 C C . LYS A 1 88 ? 0.926 -7.723 -7.770 1.00 77.94 88 LYS A C 1
ATOM 708 O O . LYS A 1 88 ? 1.569 -8.014 -8.768 1.00 77.94 88 LYS A O 1
ATOM 713 N N . MET A 1 89 ? 1.491 -7.199 -6.678 1.00 77.12 89 MET A N 1
ATOM 714 C CA . MET A 1 89 ? 2.929 -6.879 -6.587 1.00 77.12 89 MET A CA 1
ATOM 715 C C . MET A 1 89 ? 3.808 -8.115 -6.443 1.00 77.12 89 MET A C 1
ATOM 717 O O . MET A 1 89 ? 4.923 -8.171 -6.960 1.00 77.12 89 MET A O 1
ATOM 721 N N . VAL A 1 90 ? 3.323 -9.095 -5.681 1.00 73.12 90 VAL A N 1
ATOM 722 C CA . VAL A 1 90 ? 4.064 -10.324 -5.390 1.00 73.12 90 VAL A CA 1
ATOM 723 C C . VAL A 1 90 ? 4.168 -11.174 -6.655 1.00 73.12 90 VAL A C 1
ATOM 725 O O . VAL A 1 90 ? 5.250 -11.650 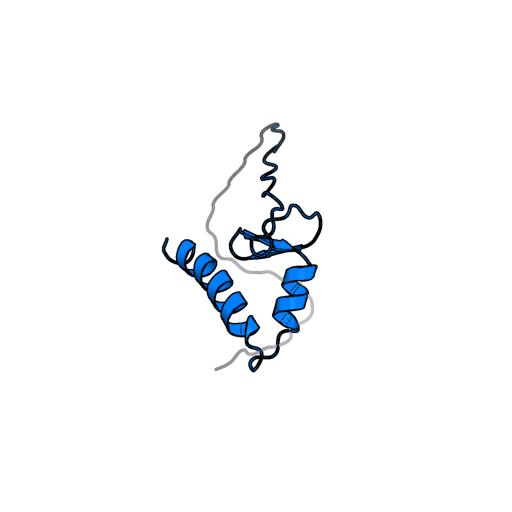-6.996 1.00 73.12 90 VAL A O 1
ATOM 728 N N . ALA A 1 91 ? 3.063 -11.290 -7.399 1.00 68.38 91 ALA A N 1
ATOM 729 C CA . ALA A 1 91 ? 3.020 -12.024 -8.660 1.00 68.38 91 ALA A CA 1
ATOM 730 C C . ALA A 1 91 ? 4.008 -11.471 -9.701 1.00 68.38 91 ALA A C 1
ATOM 732 O O . ALA A 1 91 ? 4.631 -12.246 -10.418 1.00 68.38 91 ALA A O 1
ATOM 733 N N . SER A 1 92 ? 4.207 -10.149 -9.750 1.00 64.00 92 SER A N 1
ATOM 734 C CA . SER A 1 92 ? 5.111 -9.516 -10.717 1.00 64.00 92 SER A CA 1
ATOM 735 C C . SER A 1 92 ? 6.605 -9.718 -10.444 1.00 64.00 92 SER A C 1
ATOM 737 O O . SER A 1 92 ? 7.403 -9.398 -11.319 1.00 64.00 92 SER A O 1
ATOM 739 N N . LYS A 1 93 ? 7.012 -10.199 -9.257 1.00 60.03 93 LYS A N 1
ATOM 740 C CA . LYS A 1 93 ? 8.433 -10.191 -8.853 1.00 60.03 93 LYS A CA 1
ATOM 741 C C . LYS A 1 93 ? 9.015 -11.531 -8.412 1.00 60.03 93 LYS A C 1
AT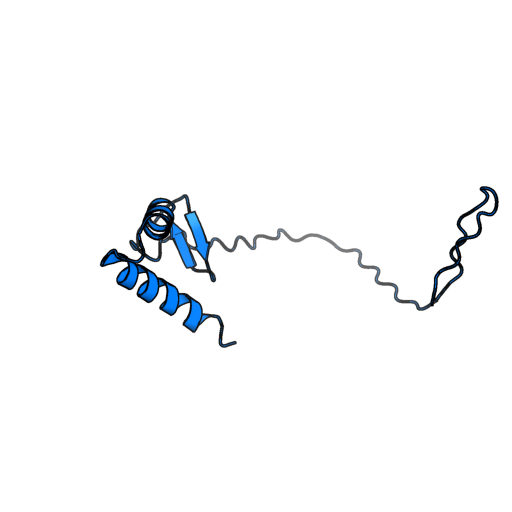OM 743 O O . LYS A 1 93 ? 10.231 -11.648 -8.344 1.00 60.03 93 LYS A O 1
ATOM 748 N N . ILE A 1 94 ? 8.178 -12.521 -8.100 1.00 63.88 94 ILE A N 1
ATOM 749 C CA . ILE A 1 94 ? 8.650 -13.849 -7.665 1.00 63.88 94 ILE A CA 1
ATOM 750 C C . ILE A 1 94 ? 8.953 -14.778 -8.856 1.00 63.88 94 ILE A C 1
ATOM 752 O O . ILE A 1 94 ? 9.688 -15.745 -8.699 1.00 63.88 94 ILE A O 1
ATOM 756 N N . TYR A 1 95 ? 8.454 -14.475 -10.058 1.00 53.25 95 TYR A N 1
ATOM 757 C CA . TYR A 1 95 ? 8.758 -15.243 -11.268 1.00 53.25 95 TYR A CA 1
ATOM 758 C C . TYR A 1 95 ? 9.899 -14.571 -12.053 1.00 53.25 95 TYR A C 1
ATOM 760 O O . TYR A 1 95 ? 9.661 -13.800 -12.983 1.00 53.25 95 TYR A O 1
ATOM 768 N N . SER A 1 96 ? 11.146 -14.782 -11.634 1.00 48.44 96 SER A N 1
ATOM 769 C CA . SER A 1 96 ? 12.361 -14.473 -12.411 1.00 48.44 96 SER A CA 1
ATOM 770 C C . SER A 1 96 ? 13.490 -15.398 -11.992 1.00 48.44 96 SER A C 1
ATOM 772 O O . SER A 1 96 ? 13.733 -15.484 -10.769 1.00 48.44 96 SER A O 1
#

Sequence (96 aa):
MGCFFYPLSSTSIECYQCGKHREWEVESVGAPVIGKNRREKVCLVCEQEKEKGIFLFGHFLCIDCNQAIVQTNTDDPNYAFYVQKLRKMVASKIYS

pLDDT: mean 70.06, std 20.97, range [34.06, 96.06]

Solvent-accessible surface area (backbone atoms only — not comparable to full-atom values): 6729 Å² total; per-residue (Å²): 139,79,90,83,86,77,92,74,80,97,67,80,93,76,83,86,80,83,91,81,90,80,89,81,89,77,89,81,83,89,76,86,85,81,73,80,80,74,74,68,48,42,14,76,84,82,70,41,80,45,95,55,61,50,75,57,93,87,40,27,38,28,52,67,60,51,50,49,61,74,67,46,48,87,89,38,82,62,36,61,55,55,52,55,60,54,50,58,54,52,66,73,64,73,79,121

Radius of gyration: 26.78 Å; Cα contacts (8 Å, |Δi|>4): 54; chains: 1; bounding box: 67×48×42 Å

Foldseek 3Di:
DDDDDDDDDDDDDDDDDDDDDDDDDDDDDDDPPPPPPVQQQQALQPRDRDDAADADLSHTHHPVRVVCQVPQDPPHPCVVVVVVSVVVSCVVRPPD

Secondary structure (DSSP, 8-state):
--PPP----S-------------------------------BBTTT--B-SSEEEETTEEEEHHHHHHHHH--TTSHHHHHHHHHHHHHHHHHH--